Protein AF-A0A3R6Y410-F1 (afdb_monomer_lite)

pLDDT: mean 79.28, std 17.78, range [33.53, 97.88]

Foldseek 3Di:
DDDDPPPADFPPDDQQAPPDVVSLVCLLPPPLVPDDLVRLLVQLVDRGRDRPVLSVVLQVVLVVVLVVCCVVPVVLVDQPPPDDPVVSVVSVVSSVVVSSVSSSVSSSVSSVVSNVDDPPVVVPD

Organism: Aphanomyces astaci (NCBI:txid112090)

Structure (mmCIF, N/CA/C/O backbone):
data_AF-A0A3R6Y410-F1
#
_entry.id   AF-A0A3R6Y410-F1
#
loop_
_atom_site.group_PDB
_atom_site.id
_atom_site.type_symbol
_atom_site.label_atom_id
_atom_site.label_alt_id
_atom_site.label_comp_id
_atom_site.label_asym_id
_atom_site.label_entity_id
_atom_site.label_seq_id
_atom_site.pdbx_PDB_ins_code
_atom_site.Cartn_x
_atom_site.Cartn_y
_atom_site.Cartn_z
_atom_site.occupancy
_atom_site.B_iso_or_equiv
_atom_site.auth_seq_id
_atom_site.auth_comp_id
_atom_site.auth_asym_id
_atom_site.auth_atom_id
_atom_site.pdbx_PDB_model_num
ATOM 1 N N . MET A 1 1 ? 11.106 21.395 8.901 1.00 33.53 1 MET A N 1
ATOM 2 C CA . MET A 1 1 ? 10.979 21.016 7.477 1.00 33.53 1 MET A CA 1
ATOM 3 C C . MET A 1 1 ? 12.019 19.955 7.157 1.00 33.53 1 MET A C 1
ATOM 5 O O . MET A 1 1 ? 13.198 20.280 7.135 1.00 33.53 1 MET A O 1
ATOM 9 N N . SER A 1 2 ? 11.612 18.702 6.961 1.00 36.97 2 SER A N 1
ATOM 10 C CA . SER A 1 2 ? 12.532 17.630 6.561 1.00 36.97 2 SER A CA 1
ATOM 11 C C . SER A 1 2 ? 12.703 17.661 5.045 1.00 36.97 2 SER A C 1
ATOM 13 O O . SER A 1 2 ? 11.745 17.436 4.307 1.00 36.97 2 SER A O 1
ATOM 15 N N . LEU A 1 3 ? 13.910 17.997 4.596 1.00 41.47 3 LEU A N 1
ATOM 16 C CA . LEU A 1 3 ? 14.305 17.954 3.193 1.00 41.47 3 LEU A CA 1
ATOM 17 C C . LEU A 1 3 ? 14.298 16.489 2.733 1.00 41.47 3 LEU A C 1
ATOM 19 O O . LEU A 1 3 ? 14.963 15.642 3.327 1.00 41.47 3 LEU A O 1
ATOM 23 N N . LEU A 1 4 ? 13.510 16.191 1.699 1.00 42.81 4 LEU A N 1
ATOM 24 C CA . LEU A 1 4 ? 13.582 14.926 0.967 1.00 42.81 4 LEU A CA 1
ATOM 25 C C . LEU A 1 4 ? 15.020 14.705 0.467 1.00 42.81 4 LEU A C 1
ATOM 27 O O . LEU A 1 4 ? 15.651 15.684 0.059 1.00 42.81 4 LEU A O 1
ATOM 31 N N . PRO A 1 5 ? 15.539 13.463 0.445 1.00 41.59 5 PRO A N 1
ATOM 32 C CA . PRO A 1 5 ? 16.814 13.189 -0.195 1.00 41.59 5 PRO A CA 1
ATOM 33 C C . PRO A 1 5 ? 16.682 13.488 -1.693 1.00 41.59 5 PRO A C 1
ATOM 35 O O . PRO A 1 5 ? 16.082 12.749 -2.470 1.00 41.59 5 PRO A O 1
ATOM 38 N N . SER A 1 6 ? 17.218 14.645 -2.069 1.00 54.84 6 SER A N 1
ATOM 39 C CA . SER A 1 6 ? 17.347 15.159 -3.426 1.00 54.84 6 SER A CA 1
ATOM 40 C C . SER A 1 6 ? 18.469 14.411 -4.149 1.00 54.84 6 SER A C 1
ATOM 42 O O . SER A 1 6 ? 19.536 14.974 -4.376 1.00 54.84 6 SER A O 1
ATOM 44 N N . SER A 1 7 ? 18.259 13.138 -4.482 1.00 52.53 7 SER A N 1
ATOM 45 C CA . SER A 1 7 ? 19.193 12.404 -5.352 1.00 52.53 7 SER A CA 1
ATOM 46 C C . SER A 1 7 ? 18.538 11.772 -6.576 1.00 52.53 7 SER A C 1
ATOM 48 O O . SER A 1 7 ? 19.251 11.348 -7.479 1.00 52.53 7 SER A O 1
ATOM 50 N N . VAL A 1 8 ? 17.207 11.734 -6.648 1.00 49.19 8 VAL A N 1
ATOM 51 C CA . VAL A 1 8 ? 16.500 11.129 -7.778 1.00 49.19 8 VAL A CA 1
ATOM 52 C C . VAL A 1 8 ? 15.694 12.216 -8.480 1.00 49.19 8 VAL A C 1
ATOM 54 O O . VAL A 1 8 ? 14.696 12.705 -7.949 1.00 49.19 8 VAL A O 1
ATOM 57 N N . GLN A 1 9 ? 16.172 12.659 -9.644 1.00 55.50 9 GLN A N 1
ATOM 58 C CA . GLN A 1 9 ? 15.438 13.620 -10.466 1.00 55.50 9 GLN A CA 1
ATOM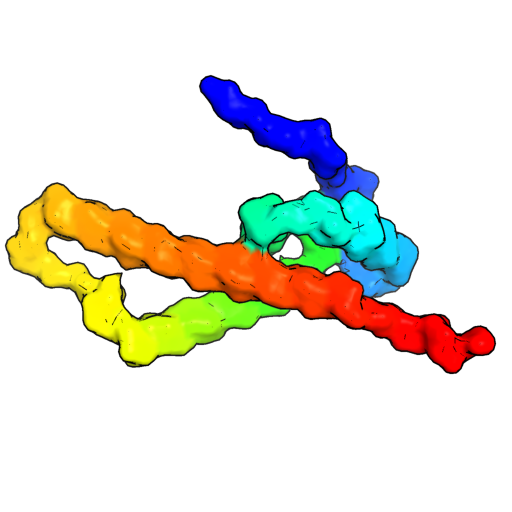 59 C C . GLN A 1 9 ? 14.138 12.969 -10.975 1.00 55.50 9 GLN A C 1
ATOM 61 O O . GLN A 1 9 ? 14.177 11.814 -11.407 1.00 55.50 9 GLN A O 1
ATOM 66 N N . PRO A 1 10 ? 12.992 13.680 -10.948 1.00 53.78 10 PRO A N 1
ATOM 67 C CA . PRO A 1 10 ? 11.803 13.271 -11.688 1.00 53.78 10 PRO A CA 1
ATOM 68 C C . PRO A 1 10 ? 12.173 13.007 -13.145 1.00 53.78 10 PRO A C 1
ATOM 7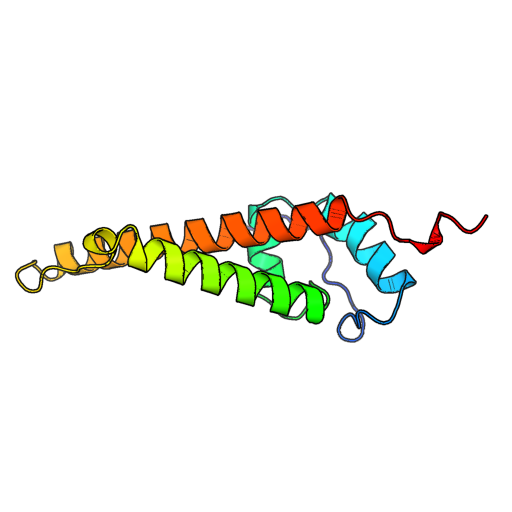0 O O . PRO A 1 10 ? 12.974 13.748 -13.717 1.00 53.78 10 PRO A O 1
ATOM 73 N N . PHE A 1 11 ? 11.590 11.984 -13.762 1.00 51.47 11 PHE A N 1
ATOM 74 C CA . PHE A 1 11 ? 11.782 11.772 -15.189 1.00 51.47 11 PHE A CA 1
ATOM 75 C C . PHE A 1 11 ? 11.149 12.949 -15.952 1.00 51.47 11 PHE A C 1
ATOM 77 O O . PHE A 1 11 ? 9.929 13.066 -16.028 1.00 51.47 11 PHE A O 1
ATOM 84 N N . VAL A 1 12 ? 11.968 13.865 -16.480 1.00 47.47 12 VAL A N 1
ATOM 85 C CA . VAL A 1 12 ? 11.493 14.991 -17.300 1.00 47.47 12 VAL A CA 1
ATOM 86 C C . VAL A 1 12 ? 11.325 14.496 -18.736 1.00 47.47 12 VAL A C 1
ATOM 88 O O . VAL A 1 12 ? 12.229 14.581 -19.562 1.00 47.47 12 VAL A O 1
ATOM 91 N N . GLY A 1 13 ? 10.154 13.934 -19.020 1.00 48.50 13 GLY A N 1
ATOM 92 C CA . GLY A 1 13 ? 9.730 13.487 -20.344 1.00 48.50 13 GLY A CA 1
ATOM 93 C C . GLY A 1 13 ? 8.239 13.151 -20.341 1.00 48.50 13 GLY A C 1
ATOM 94 O O . GLY A 1 13 ? 7.659 12.958 -19.277 1.00 48.50 13 GLY A O 1
ATOM 95 N N . THR A 1 14 ? 7.604 13.103 -21.521 1.00 46.28 14 THR A N 1
ATOM 96 C CA . THR A 1 14 ? 6.215 12.614 -21.695 1.00 46.28 14 THR A CA 1
ATOM 97 C C . THR A 1 14 ? 5.968 11.349 -20.864 1.00 46.28 14 THR A C 1
ATOM 99 O O . THR A 1 14 ? 6.908 10.548 -20.811 1.00 46.28 14 THR A O 1
ATOM 102 N N . PRO A 1 15 ? 4.761 11.145 -20.279 1.00 52.25 15 PRO A N 1
ATOM 103 C CA . PRO A 1 15 ? 4.455 10.003 -19.414 1.00 52.25 15 PRO A CA 1
ATOM 104 C C . PRO A 1 15 ? 5.046 8.733 -20.008 1.00 52.25 15 PRO A C 1
ATOM 106 O O . PRO A 1 15 ? 4.905 8.488 -21.209 1.00 52.25 15 PRO A O 1
ATOM 109 N N . LEU A 1 16 ? 5.820 8.035 -19.177 1.00 57.03 16 LEU A N 1
ATOM 110 C CA . LEU A 1 16 ? 6.716 6.968 -19.586 1.00 57.03 16 LEU A CA 1
ATOM 111 C C . LEU A 1 16 ? 5.882 5.821 -20.168 1.00 57.03 16 LEU A C 1
ATOM 113 O O . LEU A 1 16 ? 5.336 4.995 -19.445 1.00 57.03 16 LEU A O 1
ATOM 117 N N . ASP A 1 17 ? 5.720 5.868 -21.484 1.00 59.78 17 ASP A N 1
ATOM 118 C CA . ASP A 1 17 ? 4.998 4.892 -22.280 1.00 59.78 17 ASP A CA 1
ATOM 119 C C . ASP A 1 17 ? 5.784 3.577 -22.256 1.00 59.78 17 ASP A C 1
ATOM 121 O O . ASP A 1 17 ? 6.951 3.542 -22.665 1.00 59.78 17 ASP A O 1
ATOM 125 N N . ASP A 1 18 ? 5.145 2.512 -21.767 1.00 57.00 18 ASP A N 1
ATOM 126 C CA . ASP A 1 18 ? 5.694 1.152 -21.693 1.00 57.00 18 ASP A CA 1
ATOM 127 C C . ASP A 1 18 ? 6.175 0.644 -23.068 1.00 57.00 18 ASP A C 1
ATOM 129 O O . ASP A 1 18 ? 7.000 -0.265 -23.156 1.00 57.00 18 ASP A O 1
ATOM 133 N N . LEU A 1 19 ? 5.720 1.278 -24.156 1.00 61.16 19 LEU A N 1
ATOM 134 C CA . LEU A 1 19 ? 6.088 0.973 -25.537 1.00 61.16 19 LEU A CA 1
ATOM 135 C C . LEU A 1 19 ? 7.420 1.589 -25.993 1.00 61.16 19 LEU A C 1
ATOM 137 O O . LEU A 1 19 ? 7.789 1.439 -27.159 1.00 61.16 19 LEU A O 1
ATOM 141 N N . ARG A 1 20 ? 8.163 2.285 -25.118 1.00 72.94 20 ARG A N 1
ATOM 142 C CA . ARG A 1 20 ? 9.487 2.854 -25.440 1.00 72.94 20 ARG A CA 1
ATOM 143 C C . ARG A 1 20 ? 10.612 2.111 -24.701 1.00 72.94 20 ARG A C 1
ATOM 145 O O . ARG A 1 20 ? 10.973 2.508 -23.590 1.00 72.94 20 ARG A O 1
ATOM 152 N N . PRO A 1 21 ? 11.262 1.108 -25.329 1.00 73.50 21 PRO A N 1
ATOM 153 C CA . PRO A 1 21 ? 12.257 0.246 -24.677 1.00 73.50 21 PRO A CA 1
ATOM 154 C C . PRO A 1 21 ? 13.433 0.989 -24.026 1.00 73.50 21 PRO A C 1
ATOM 156 O O . PRO A 1 21 ? 13.878 0.625 -22.938 1.00 73.50 21 PRO A O 1
ATOM 159 N N . LEU A 1 22 ? 13.924 2.064 -24.654 1.00 76.94 22 LEU A N 1
ATOM 160 C CA . LEU A 1 22 ? 15.023 2.867 -24.104 1.00 76.94 22 LEU A CA 1
ATOM 161 C C . LEU A 1 22 ? 14.604 3.607 -22.827 1.00 76.94 22 LEU A C 1
ATOM 163 O O . LEU A 1 22 ? 15.366 3.682 -21.867 1.00 76.94 22 LEU A O 1
ATOM 167 N N . ALA A 1 23 ? 13.382 4.132 -22.809 1.00 73.25 23 ALA A N 1
ATOM 168 C CA . ALA A 1 23 ? 12.854 4.889 -21.686 1.00 73.25 23 ALA A CA 1
ATOM 169 C C . ALA A 1 23 ? 12.580 3.957 -20.487 1.00 73.25 23 ALA A C 1
ATOM 171 O O . ALA A 1 23 ? 12.949 4.280 -19.358 1.00 73.25 23 ALA A O 1
ATOM 172 N N . TYR A 1 24 ? 12.054 2.756 -20.755 1.00 76.38 24 TYR A N 1
ATOM 173 C CA . TYR A 1 24 ? 11.908 1.680 -19.770 1.00 76.38 24 TYR A CA 1
ATOM 174 C C . TYR A 1 24 ? 13.255 1.233 -19.181 1.00 76.38 24 TYR A C 1
ATOM 176 O O . TYR A 1 24 ? 13.396 1.114 -17.965 1.00 76.38 24 TYR A O 1
ATOM 184 N N . THR A 1 25 ? 14.269 1.044 -20.034 1.00 78.62 25 THR A N 1
ATOM 185 C CA . THR A 1 25 ? 15.619 0.647 -19.604 1.00 78.62 25 THR A CA 1
ATOM 186 C C . THR A 1 25 ? 16.239 1.700 -18.689 1.00 78.62 25 THR A C 1
ATOM 188 O O . THR A 1 25 ? 16.707 1.362 -17.607 1.00 78.62 25 THR A O 1
ATOM 191 N N . LEU A 1 26 ? 16.179 2.982 -19.072 1.00 77.38 26 LEU A N 1
ATOM 192 C CA . LEU A 1 26 ? 16.702 4.082 -18.256 1.00 77.38 26 LEU A CA 1
ATOM 193 C C . LEU A 1 26 ? 15.974 4.208 -16.914 1.00 77.38 26 LEU A C 1
ATOM 195 O O . LEU A 1 26 ? 16.618 4.440 -15.891 1.00 77.38 26 LEU A O 1
ATOM 199 N N . TRP A 1 27 ? 14.650 4.030 -16.893 1.00 80.44 27 TRP A N 1
ATOM 200 C CA . TRP A 1 27 ? 13.884 3.987 -15.648 1.00 80.44 27 TRP A CA 1
ATOM 201 C C . TRP A 1 27 ? 14.337 2.829 -14.752 1.00 80.44 27 TRP A C 1
ATOM 203 O O . TRP A 1 27 ? 14.656 3.036 -13.582 1.00 80.44 27 TRP A O 1
ATOM 213 N N . LYS A 1 28 ? 14.455 1.619 -15.300 1.00 79.38 28 LYS A N 1
ATOM 214 C CA . LYS A 1 28 ? 14.882 0.445 -14.537 1.00 79.38 28 LYS A CA 1
ATOM 215 C C . LYS A 1 28 ? 16.299 0.610 -13.964 1.00 79.38 28 LYS A C 1
ATOM 217 O O . LYS A 1 28 ? 16.509 0.373 -12.775 1.00 79.38 28 LYS A O 1
ATOM 222 N N . THR A 1 29 ? 17.267 1.048 -14.771 1.00 79.75 29 THR A N 1
ATOM 223 C CA . THR A 1 29 ? 18.678 1.111 -14.350 1.00 79.75 29 THR A CA 1
ATOM 224 C C . THR A 1 29 ? 19.014 2.326 -13.500 1.00 79.75 29 THR A C 1
ATOM 226 O O . THR A 1 29 ? 19.832 2.200 -12.595 1.00 79.75 29 THR A O 1
ATOM 229 N N . ASN A 1 30 ? 18.424 3.493 -13.773 1.00 74.50 30 ASN A N 1
ATOM 230 C CA . ASN A 1 30 ? 18.849 4.748 -13.142 1.00 74.50 30 ASN A CA 1
ATOM 231 C C . ASN A 1 30 ? 17.905 5.206 -12.029 1.00 74.50 30 ASN A C 1
ATOM 233 O O . ASN A 1 30 ? 18.311 6.005 -11.191 1.00 74.50 30 ASN A O 1
ATOM 237 N N . PHE A 1 31 ? 16.660 4.725 -12.024 1.00 75.06 31 PHE A N 1
ATOM 238 C CA . PHE A 1 31 ? 15.636 5.157 -11.076 1.00 75.06 31 PHE A CA 1
ATOM 239 C C . PHE A 1 31 ? 15.226 4.018 -10.138 1.00 75.06 31 PHE A C 1
ATOM 241 O O . PHE A 1 31 ? 15.347 4.146 -8.923 1.00 75.06 31 PHE A O 1
ATOM 248 N N . LEU A 1 32 ? 14.801 2.879 -10.691 1.00 80.56 32 LEU A N 1
ATOM 249 C CA . LEU A 1 32 ? 14.288 1.757 -9.904 1.00 80.56 32 LEU A CA 1
ATOM 250 C C . LEU A 1 32 ? 15.377 1.080 -9.057 1.00 80.56 32 LEU A C 1
ATOM 252 O O . LEU A 1 32 ? 15.140 0.783 -7.891 1.00 80.56 32 LEU A O 1
ATOM 256 N N . SER A 1 33 ? 16.575 0.883 -9.617 1.00 79.94 33 SER A N 1
ATOM 257 C CA . SER A 1 33 ? 17.702 0.216 -8.938 1.00 79.94 33 SER A CA 1
ATOM 258 C C . SER A 1 33 ? 18.242 0.978 -7.717 1.00 79.94 33 SER A C 1
ATOM 260 O O . SER A 1 33 ? 18.863 0.380 -6.842 1.00 79.94 33 SER A O 1
ATOM 262 N N . GLN A 1 34 ? 18.016 2.295 -7.661 1.00 79.88 34 GLN A N 1
ATOM 263 C CA . GLN A 1 34 ? 18.517 3.177 -6.602 1.00 79.88 34 GLN A CA 1
ATOM 264 C C . GLN A 1 34 ? 17.456 3.487 -5.539 1.00 79.88 34 GLN A C 1
ATOM 266 O O . GLN A 1 34 ? 17.768 4.079 -4.506 1.00 79.88 34 GLN A O 1
ATOM 271 N N . ALA A 1 35 ? 16.197 3.124 -5.788 1.00 81.56 35 ALA A N 1
ATOM 272 C CA . ALA A 1 35 ? 15.082 3.450 -4.916 1.00 81.56 35 ALA A CA 1
ATOM 273 C C . ALA A 1 35 ? 15.020 2.500 -3.712 1.00 81.56 35 ALA A C 1
ATOM 275 O O . ALA A 1 35 ? 15.058 1.279 -3.858 1.00 81.56 35 ALA A O 1
ATOM 276 N N . THR A 1 36 ? 14.849 3.046 -2.507 1.00 82.75 36 THR A N 1
ATOM 277 C CA . THR A 1 36 ? 14.497 2.221 -1.342 1.00 82.75 36 THR A CA 1
ATOM 278 C C . THR A 1 36 ? 13.024 1.809 -1.402 1.00 82.75 36 THR A C 1
ATOM 280 O O . THR A 1 36 ? 12.221 2.447 -2.082 1.00 82.75 36 THR A O 1
ATOM 283 N N . SER A 1 37 ? 12.607 0.807 -0.621 1.00 73.38 37 SER A N 1
ATOM 284 C CA . SER A 1 37 ? 11.185 0.421 -0.507 1.00 73.38 37 SER A CA 1
ATOM 285 C C . SER A 1 37 ? 10.266 1.598 -0.148 1.00 73.38 37 SER A C 1
ATOM 287 O O . SER A 1 37 ? 9.139 1.700 -0.637 1.00 73.38 37 SER A O 1
ATOM 289 N N . ARG A 1 38 ? 10.768 2.538 0.662 1.00 77.75 38 ARG A N 1
ATOM 290 C CA . ARG A 1 38 ? 10.067 3.779 1.007 1.00 77.75 38 ARG A CA 1
ATOM 291 C C . ARG A 1 38 ? 9.910 4.704 -0.201 1.00 77.75 38 ARG A C 1
ATOM 293 O O . ARG A 1 38 ? 8.843 5.296 -0.362 1.00 77.75 38 ARG A O 1
ATOM 300 N N . ASP A 1 39 ? 10.951 4.837 -1.017 1.00 81.44 39 ASP A N 1
ATOM 301 C CA . ASP A 1 39 ? 10.928 5.668 -2.222 1.00 81.44 39 ASP A CA 1
ATOM 302 C C . ASP A 1 39 ? 9.991 5.067 -3.274 1.00 81.44 39 ASP A C 1
ATOM 304 O O . ASP A 1 39 ? 9.160 5.778 -3.835 1.00 81.44 39 ASP A O 1
ATOM 308 N N . LEU A 1 40 ? 10.025 3.742 -3.451 1.00 81.31 40 LEU A N 1
ATOM 309 C CA . LEU A 1 40 ? 9.149 3.001 -4.362 1.00 81.31 40 LEU A CA 1
ATOM 310 C C . LEU A 1 40 ? 7.668 3.235 -4.056 1.00 81.31 40 LEU A C 1
ATOM 312 O O . LEU A 1 40 ? 6.910 3.632 -4.938 1.00 81.31 40 LEU A O 1
ATOM 316 N N . ALA A 1 41 ? 7.254 3.092 -2.797 1.00 79.00 41 ALA A N 1
ATOM 317 C CA . ALA A 1 41 ? 5.873 3.373 -2.414 1.00 79.00 41 ALA A CA 1
ATOM 318 C C . ALA A 1 41 ? 5.434 4.804 -2.765 1.00 79.00 41 ALA A C 1
ATOM 320 O O . ALA A 1 41 ? 4.299 5.035 -3.191 1.00 79.00 41 ALA A O 1
ATOM 321 N N . LYS A 1 42 ? 6.342 5.774 -2.616 1.00 81.12 42 LYS A N 1
ATOM 322 C CA . LYS A 1 42 ? 6.083 7.168 -2.975 1.00 81.12 42 LYS A CA 1
ATOM 323 C C . LYS A 1 42 ? 5.964 7.346 -4.491 1.00 81.12 42 LYS A C 1
ATOM 325 O O . LYS A 1 42 ? 5.066 8.052 -4.939 1.00 81.12 42 LYS A O 1
ATOM 330 N N . PHE A 1 43 ? 6.829 6.698 -5.266 1.00 79.94 43 PHE A N 1
ATOM 331 C CA . PHE A 1 43 ? 6.866 6.806 -6.724 1.00 79.94 43 PHE A CA 1
ATOM 332 C C . PHE A 1 43 ? 5.646 6.190 -7.402 1.00 79.94 43 PHE A C 1
ATOM 334 O O . PHE A 1 43 ? 5.077 6.805 -8.292 1.00 79.94 43 PHE A O 1
ATOM 341 N N . TYR A 1 44 ? 5.197 5.021 -6.949 1.00 79.25 44 TYR A N 1
ATOM 342 C CA . TYR A 1 44 ? 4.006 4.364 -7.499 1.00 79.25 44 TYR A CA 1
ATOM 343 C C . TYR A 1 44 ? 2.699 5.071 -7.097 1.00 79.25 44 TYR A C 1
ATOM 345 O O . TYR A 1 44 ? 1.679 4.947 -7.777 1.00 79.25 44 TYR A O 1
ATOM 353 N N . SER A 1 45 ? 2.724 5.875 -6.030 1.00 75.38 45 SER A N 1
ATOM 354 C CA . SER A 1 45 ? 1.576 6.697 -5.629 1.00 75.38 45 SER A CA 1
ATOM 355 C C . SER A 1 45 ? 1.366 7.915 -6.544 1.00 75.38 45 SER A C 1
ATOM 357 O O . SER A 1 45 ? 0.235 8.386 -6.672 1.00 75.38 45 SER A O 1
ATOM 359 N N . THR A 1 46 ? 2.409 8.405 -7.226 1.00 72.69 46 THR A N 1
ATOM 360 C CA . THR A 1 46 ? 2.348 9.563 -8.138 1.00 72.69 46 THR A CA 1
ATOM 361 C C . THR A 1 46 ? 2.452 9.141 -9.609 1.00 72.69 46 THR A C 1
ATOM 363 O O . THR A 1 46 ? 2.847 8.025 -9.928 1.00 72.69 46 THR A O 1
ATOM 366 N N . THR A 1 47 ? 2.030 10.004 -10.536 1.00 66.31 47 THR A N 1
ATOM 367 C CA . THR A 1 47 ? 1.960 9.687 -11.977 1.00 66.31 47 THR A CA 1
ATOM 368 C C . THR A 1 47 ? 3.280 9.863 -12.726 1.00 66.31 47 THR A C 1
ATOM 370 O O . THR A 1 47 ? 3.412 9.368 -13.839 1.00 66.31 47 THR A O 1
ATOM 373 N N . ASP A 1 48 ? 4.262 10.540 -12.129 1.00 69.94 48 ASP A N 1
ATOM 374 C CA . ASP A 1 48 ? 5.371 11.147 -12.884 1.00 69.94 48 ASP A CA 1
ATOM 375 C C . ASP A 1 48 ? 6.673 10.329 -12.827 1.00 69.94 48 ASP A C 1
ATOM 377 O O . ASP A 1 48 ? 7.734 10.782 -13.259 1.00 69.94 48 ASP A O 1
ATOM 381 N N . HIS A 1 49 ? 6.637 9.152 -12.200 1.00 69.38 49 HIS A N 1
ATOM 382 C CA . HIS A 1 49 ? 7.846 8.434 -11.775 1.00 69.38 49 HIS A CA 1
ATOM 383 C C . HIS A 1 49 ? 7.892 6.969 -12.203 1.00 69.38 49 HIS A C 1
ATOM 385 O O . HIS A 1 49 ? 8.941 6.333 -12.114 1.00 69.38 49 HIS A O 1
ATOM 391 N N . VAL A 1 50 ? 6.764 6.416 -12.639 1.00 76.75 50 VAL A N 1
ATOM 392 C CA . VAL A 1 50 ? 6.617 4.992 -12.935 1.00 76.75 50 VAL A CA 1
ATOM 393 C C . VAL A 1 50 ? 5.875 4.856 -14.261 1.00 76.75 50 VAL A C 1
ATOM 395 O O . VAL A 1 50 ? 4.887 5.572 -14.451 1.00 76.75 50 VAL A O 1
ATOM 398 N N . PRO A 1 51 ? 6.316 3.960 -15.164 1.00 82.50 51 PRO A N 1
ATOM 399 C CA . PRO A 1 51 ? 5.545 3.622 -16.349 1.00 82.50 51 PRO A CA 1
ATOM 400 C C . PRO A 1 51 ? 4.095 3.289 -15.998 1.00 82.50 51 PRO A C 1
ATOM 402 O O . PRO A 1 51 ? 3.819 2.648 -14.978 1.00 82.50 51 PRO A O 1
ATOM 405 N N . GLN A 1 52 ? 3.156 3.762 -16.813 1.00 79.69 52 GLN A N 1
ATOM 406 C CA . GLN A 1 52 ? 1.744 3.750 -16.437 1.00 79.69 52 GLN A CA 1
ATOM 407 C C . GLN A 1 52 ? 1.206 2.329 -16.218 1.00 79.69 52 GLN A C 1
ATOM 409 O O . GLN A 1 52 ? 0.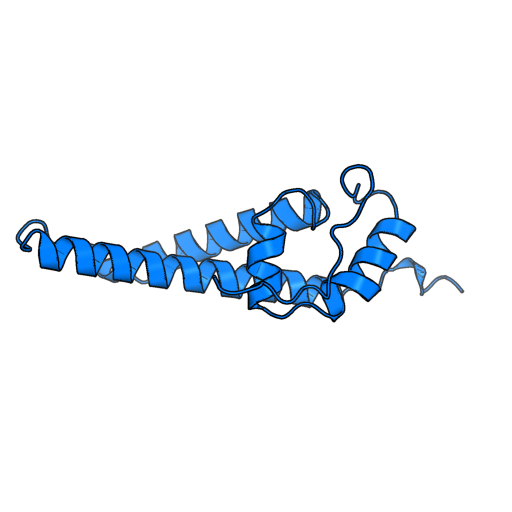490 2.119 -15.237 1.00 79.69 52 GLN A O 1
ATOM 414 N N . GLY A 1 53 ? 1.562 1.364 -17.072 1.00 82.75 53 GLY A N 1
ATOM 415 C CA . GLY A 1 53 ? 1.169 -0.036 -16.923 1.00 82.75 53 GLY A CA 1
ATOM 416 C C . GLY A 1 53 ? 1.701 -0.630 -15.625 1.00 82.75 53 GLY A C 1
ATOM 417 O O . GLY A 1 53 ? 0.919 -1.073 -14.788 1.00 82.75 53 GLY A O 1
ATOM 418 N N . ASN A 1 54 ? 3.008 -0.499 -15.375 1.00 83.50 54 ASN A N 1
ATOM 419 C CA . ASN A 1 54 ? 3.629 -0.960 -14.128 1.00 83.50 54 ASN A CA 1
ATOM 420 C C . ASN A 1 54 ? 2.984 -0.345 -12.877 1.00 83.50 54 ASN A C 1
ATOM 422 O O . ASN A 1 54 ? 2.802 -1.026 -11.866 1.00 83.50 54 ASN A O 1
ATOM 426 N N . ARG A 1 55 ? 2.630 0.944 -12.935 1.00 86.44 55 ARG A N 1
ATOM 427 C CA . ARG A 1 55 ? 1.939 1.624 -11.838 1.00 86.44 55 ARG A CA 1
ATOM 428 C C . ARG A 1 55 ? 0.555 1.028 -11.594 1.00 86.44 55 ARG A C 1
ATOM 430 O O . ARG A 1 55 ? 0.215 0.751 -10.447 1.00 86.44 55 ARG A O 1
ATOM 437 N N . ILE A 1 56 ? -0.241 0.862 -12.650 1.00 87.94 56 ILE A N 1
ATOM 438 C CA . ILE A 1 56 ? -1.597 0.305 -12.562 1.00 87.94 56 ILE A CA 1
ATOM 439 C C . ILE A 1 56 ? -1.549 -1.127 -12.025 1.00 87.94 56 ILE A C 1
ATOM 441 O O . ILE A 1 56 ? -2.302 -1.445 -11.106 1.00 87.94 56 ILE A O 1
ATOM 445 N N . ASP A 1 57 ? -0.634 -1.954 -12.527 1.00 89.25 57 ASP A N 1
ATOM 446 C CA . ASP A 1 57 ? -0.471 -3.341 -12.091 1.00 89.25 57 ASP A CA 1
ATOM 447 C C . ASP A 1 57 ? -0.148 -3.423 -10.599 1.00 89.25 57 ASP A C 1
ATOM 449 O O . ASP A 1 57 ? -0.847 -4.102 -9.847 1.00 89.25 57 ASP A O 1
ATOM 453 N N . ALA A 1 58 ? 0.855 -2.671 -10.137 1.00 89.50 58 ALA A N 1
ATOM 454 C CA . ALA A 1 58 ? 1.238 -2.669 -8.729 1.00 89.50 58 ALA A CA 1
ATOM 455 C C . ALA A 1 58 ? 0.104 -2.170 -7.817 1.00 89.50 58 ALA A C 1
ATOM 457 O O . ALA A 1 58 ? -0.108 -2.734 -6.744 1.00 89.50 58 ALA A O 1
ATOM 458 N N . LEU A 1 59 ? -0.657 -1.151 -8.238 1.00 90.31 59 LEU A N 1
ATOM 459 C CA . LEU A 1 59 ? -1.809 -0.653 -7.478 1.00 90.31 59 LEU A CA 1
ATOM 460 C C . LEU A 1 59 ? -2.962 -1.667 -7.438 1.00 90.31 59 LEU A C 1
ATOM 462 O O . LEU A 1 59 ? -3.576 -1.846 -6.387 1.00 90.31 59 LEU A O 1
ATOM 466 N N . ASN A 1 60 ? -3.237 -2.359 -8.545 1.00 93.44 60 ASN A N 1
ATOM 467 C CA . ASN A 1 60 ? -4.265 -3.397 -8.602 1.00 93.44 60 ASN A CA 1
ATOM 468 C C . ASN A 1 60 ? -3.896 -4.609 -7.736 1.00 93.44 60 ASN A C 1
ATOM 470 O O . ASN A 1 60 ? -4.731 -5.094 -6.976 1.00 93.44 60 ASN A O 1
ATOM 474 N N . ILE A 1 61 ? -2.640 -5.061 -7.793 1.00 93.62 61 ILE A N 1
ATOM 475 C CA . ILE A 1 61 ? -2.141 -6.158 -6.951 1.00 93.62 61 ILE A CA 1
ATOM 476 C C . ILE A 1 61 ? -2.175 -5.739 -5.476 1.00 93.62 61 ILE A C 1
ATOM 478 O O . ILE A 1 61 ? -2.670 -6.484 -4.637 1.00 93.62 61 ILE A O 1
ATOM 482 N N . SER A 1 62 ? -1.725 -4.523 -5.156 1.00 93.44 62 SER A N 1
ATOM 483 C CA . SER A 1 62 ? -1.787 -3.960 -3.802 1.00 93.44 62 SER A CA 1
ATOM 484 C C . SER A 1 62 ? -3.210 -3.945 -3.241 1.00 93.44 62 SER A C 1
ATOM 486 O O . SER A 1 62 ? -3.433 -4.346 -2.099 1.00 93.44 62 SER A O 1
ATOM 488 N N . LYS A 1 63 ? -4.184 -3.553 -4.067 1.00 94.38 63 LYS A N 1
ATOM 489 C CA . LYS A 1 63 ? -5.602 -3.593 -3.711 1.00 94.38 63 LYS A CA 1
ATOM 490 C C . LYS A 1 63 ? -6.086 -5.022 -3.444 1.00 94.38 63 LYS A C 1
ATOM 492 O O . LYS A 1 63 ? -6.732 -5.242 -2.429 1.00 94.38 63 LYS A O 1
ATOM 497 N N . MET A 1 64 ? -5.745 -5.981 -4.304 1.00 96.75 64 MET A N 1
ATOM 498 C CA . MET A 1 64 ? -6.123 -7.388 -4.124 1.00 96.75 64 MET A CA 1
ATOM 499 C C . MET A 1 64 ? -5.578 -7.965 -2.808 1.00 96.75 64 MET A C 1
ATOM 501 O O . MET A 1 64 ? -6.309 -8.621 -2.075 1.00 96.75 64 MET A O 1
ATOM 505 N N . TYR A 1 65 ? -4.313 -7.696 -2.476 1.00 96.00 65 TYR A N 1
ATOM 506 C CA . TYR A 1 65 ? -3.717 -8.142 -1.210 1.00 96.00 65 TYR A CA 1
ATOM 507 C C . TYR A 1 65 ? -4.384 -7.504 0.011 1.00 96.00 65 TYR A C 1
ATOM 509 O O . TYR A 1 65 ? -4.580 -8.177 1.016 1.00 96.00 65 TYR A O 1
ATOM 517 N N . LEU A 1 66 ? -4.759 -6.227 -0.082 1.00 95.62 66 LEU A N 1
ATOM 518 C CA . LEU A 1 66 ? -5.510 -5.558 0.974 1.00 95.62 66 LEU A CA 1
ATOM 519 C C . LEU A 1 66 ? -6.903 -6.179 1.168 1.00 95.62 66 LEU A C 1
ATOM 521 O O . LEU A 1 66 ? -7.332 -6.364 2.301 1.00 95.62 66 LEU A O 1
ATOM 525 N N . GLU A 1 67 ? -7.603 -6.511 0.083 1.00 96.50 67 GLU A N 1
ATOM 526 C CA . GLU A 1 67 ? -8.902 -7.194 0.152 1.00 96.50 67 GLU A CA 1
ATOM 527 C C . GLU A 1 67 ? -8.775 -8.594 0.775 1.00 96.50 67 GLU A C 1
ATOM 529 O O . GLU A 1 67 ? -9.620 -8.978 1.579 1.00 96.50 67 GLU A O 1
ATOM 534 N N . LEU A 1 68 ? -7.705 -9.336 0.464 1.00 96.94 68 LEU A N 1
ATOM 535 C CA . LEU A 1 68 ? -7.420 -10.631 1.093 1.00 96.94 68 LEU A CA 1
ATOM 536 C C . LEU A 1 68 ? -7.135 -10.489 2.592 1.00 96.94 68 LEU A C 1
ATOM 538 O O . LEU A 1 68 ? -7.751 -11.190 3.389 1.00 96.94 68 LEU A O 1
ATOM 542 N N . ASP A 1 69 ? -6.275 -9.547 2.981 1.00 97.00 69 ASP A N 1
ATOM 543 C CA . ASP A 1 69 ? -5.964 -9.272 4.390 1.00 97.00 69 ASP A CA 1
ATOM 544 C C . ASP A 1 69 ? -7.220 -8.868 5.181 1.00 97.00 69 ASP A C 1
ATOM 546 O O . ASP A 1 69 ? -7.415 -9.310 6.308 1.00 97.00 69 ASP A O 1
ATOM 550 N N . GLN A 1 70 ? -8.135 -8.109 4.571 1.00 95.88 70 GLN A N 1
ATOM 551 C CA . GLN A 1 70 ? -9.428 -7.770 5.178 1.00 95.88 70 GLN A CA 1
ATOM 552 C C . GLN A 1 70 ? -10.345 -8.975 5.395 1.00 95.88 70 GLN A C 1
ATOM 554 O O . GLN A 1 70 ? -11.134 -8.976 6.341 1.00 95.88 70 GLN A O 1
ATOM 559 N N . VAL A 1 71 ? -10.280 -9.979 4.522 1.00 96.56 71 VAL A N 1
ATOM 560 C CA . VAL A 1 71 ? -11.065 -11.211 4.663 1.00 96.56 71 VAL A CA 1
ATOM 561 C C . VAL A 1 71 ? -10.437 -12.130 5.711 1.00 96.56 71 VAL A C 1
ATOM 563 O O . VAL A 1 71 ? -11.157 -12.672 6.547 1.00 96.56 71 VAL A O 1
ATOM 566 N N . GLU A 1 72 ? -9.114 -12.292 5.689 1.00 96.88 72 GLU A N 1
ATOM 567 C CA . GLU A 1 72 ? -8.381 -13.186 6.594 1.00 96.88 72 GLU A CA 1
ATOM 568 C C . GLU A 1 72 ? -8.270 -12.632 8.021 1.00 96.88 72 GLU A C 1
ATOM 570 O O . GLU A 1 72 ? -8.338 -13.399 8.980 1.00 96.88 72 GLU A O 1
ATOM 575 N N . HIS A 1 73 ? -8.158 -11.309 8.164 1.00 96.19 73 HIS A N 1
ATOM 576 C CA . HIS A 1 73 ? -7.984 -10.602 9.435 1.00 96.19 73 HIS A CA 1
ATOM 577 C C . HIS A 1 73 ? -9.120 -9.612 9.695 1.00 96.19 73 HIS A C 1
ATOM 579 O O . HIS A 1 73 ? -8.905 -8.479 10.129 1.00 96.19 73 HIS A O 1
ATOM 585 N N . SER A 1 74 ? -10.355 -10.021 9.401 1.00 95.00 74 SER A N 1
ATOM 586 C CA . SER A 1 74 ? -11.543 -9.161 9.495 1.00 95.00 74 SER A CA 1
ATOM 587 C C . SER A 1 74 ? -11.687 -8.440 10.844 1.00 95.00 74 SER A C 1
ATOM 589 O O . SER A 1 74 ? -12.099 -7.280 10.889 1.00 95.00 74 SER A O 1
ATOM 591 N N . GLU A 1 75 ? -11.268 -9.069 11.943 1.00 94.06 75 GLU A N 1
ATOM 592 C CA . GLU A 1 75 ? -11.261 -8.513 13.295 1.00 94.06 75 GLU A CA 1
ATOM 593 C C . GLU A 1 75 ? -10.340 -7.292 13.454 1.00 94.06 75 GLU A C 1
ATOM 595 O O . GLU A 1 75 ? -10.636 -6.402 14.258 1.00 94.06 75 GLU A O 1
ATOM 600 N N . LEU A 1 76 ? -9.262 -7.190 12.662 1.00 93.81 76 LEU A N 1
ATOM 601 C CA . LEU A 1 76 ? -8.390 -6.011 12.643 1.00 93.81 76 LEU A CA 1
ATOM 602 C C . LEU A 1 76 ? -9.102 -4.775 12.086 1.00 93.81 76 LEU A C 1
ATOM 604 O O . LEU A 1 76 ? -8.780 -3.658 12.481 1.00 93.81 76 LEU A O 1
ATOM 608 N N . TYR A 1 77 ? -10.093 -4.960 11.217 1.00 94.94 77 TYR A N 1
ATOM 609 C CA . TYR A 1 77 ? -10.796 -3.870 10.540 1.00 94.94 77 TYR A CA 1
ATOM 610 C C . TYR A 1 77 ? -12.072 -3.421 11.253 1.00 94.94 77 TYR A C 1
ATOM 612 O O . TYR A 1 77 ? -12.661 -2.401 10.890 1.00 94.94 77 TYR A O 1
ATOM 620 N N . VAL A 1 78 ? -12.493 -4.147 12.290 1.00 94.19 78 VAL A N 1
ATOM 621 C CA . VAL A 1 78 ? -13.648 -3.768 13.101 1.00 94.19 78 VAL A CA 1
ATOM 622 C C . VAL A 1 78 ? -13.277 -2.622 14.045 1.00 94.19 78 VAL A C 1
ATOM 624 O O . VAL A 1 78 ? -12.273 -2.658 14.764 1.00 94.19 78 VAL A O 1
ATOM 627 N N . VAL A 1 79 ? -14.136 -1.603 14.052 1.00 96.19 79 VAL A N 1
ATOM 628 C CA . VAL A 1 79 ? -14.114 -0.504 15.017 1.00 96.19 79 VAL A CA 1
ATOM 629 C C . VAL A 1 79 ? -15.328 -0.665 15.920 1.00 96.19 79 VAL A C 1
ATOM 631 O O . VAL A 1 79 ? -16.462 -0.556 15.454 1.00 96.19 79 VAL A O 1
ATOM 634 N N . ASP A 1 80 ? -15.091 -0.943 17.199 1.00 95.56 80 ASP A N 1
ATOM 635 C CA . ASP A 1 80 ? -16.168 -1.112 18.171 1.00 95.56 80 ASP A CA 1
ATOM 636 C C . ASP A 1 80 ? -16.923 0.226 18.351 1.00 95.56 80 ASP A C 1
ATOM 638 O O . ASP A 1 80 ? -16.311 1.245 18.692 1.00 95.56 80 ASP A O 1
ATOM 642 N N . PRO A 1 81 ? -18.246 0.259 18.101 1.00 93.88 81 PRO A N 1
ATOM 643 C CA . PRO A 1 81 ? -19.043 1.480 18.190 1.00 93.88 81 PRO A CA 1
ATOM 644 C C . PRO A 1 81 ? -19.188 2.022 19.619 1.00 93.88 81 PRO A C 1
ATOM 646 O O . PRO A 1 81 ? -19.633 3.156 19.786 1.00 93.88 81 PRO A O 1
ATOM 649 N N . THR A 1 82 ? -18.845 1.234 20.639 1.00 97.06 82 THR A N 1
ATOM 650 C CA . THR A 1 82 ? -18.889 1.632 22.053 1.00 97.06 82 THR A CA 1
ATOM 651 C C . THR A 1 82 ? -17.625 2.358 22.515 1.00 97.06 82 THR A C 1
ATOM 653 O O . THR A 1 82 ? -17.620 2.931 23.606 1.00 97.06 82 THR A O 1
ATOM 656 N N . LEU A 1 83 ? -16.569 2.377 21.688 1.00 96.50 83 LEU A N 1
ATOM 657 C CA . LEU A 1 83 ? -15.325 3.079 21.993 1.00 96.50 83 LEU A CA 1
ATOM 658 C C . LEU A 1 83 ? -15.551 4.579 22.182 1.00 96.50 83 LEU A C 1
ATOM 660 O O . LEU A 1 83 ? -16.366 5.212 21.502 1.00 96.50 83 LEU A O 1
ATOM 664 N N . SER A 1 84 ? -14.751 5.170 23.070 1.00 97.88 84 SER A N 1
ATOM 665 C CA . SER A 1 84 ? -14.661 6.624 23.165 1.00 97.88 84 SER A CA 1
ATOM 666 C C . SER A 1 84 ? -14.165 7.211 21.838 1.00 97.88 84 SER A C 1
ATOM 668 O O . SER A 1 84 ? -13.507 6.531 21.049 1.00 97.88 84 SER A O 1
ATOM 670 N N . ALA A 1 85 ? -14.440 8.493 21.584 1.00 97.06 85 ALA A N 1
ATOM 671 C CA . ALA A 1 85 ? -13.968 9.148 20.363 1.00 97.06 85 ALA A CA 1
ATOM 672 C C . ALA A 1 85 ? -12.439 9.033 20.197 1.00 97.06 85 ALA A C 1
ATOM 674 O O . ALA A 1 85 ? -11.968 8.725 19.107 1.00 97.06 85 ALA A O 1
ATOM 675 N N . THR A 1 86 ? -11.684 9.197 21.288 1.00 97.88 86 THR A N 1
ATOM 676 C CA . THR A 1 86 ? -10.220 9.073 21.297 1.00 97.88 86 THR A CA 1
ATOM 677 C C . THR A 1 86 ? -9.762 7.660 20.942 1.00 97.88 86 THR A C 1
ATOM 679 O O . THR A 1 86 ? -8.884 7.498 20.095 1.00 97.88 86 THR A O 1
ATOM 682 N N . ASP A 1 87 ? -10.365 6.636 21.548 1.00 97.44 87 ASP A N 1
ATOM 683 C CA . ASP A 1 87 ? -9.976 5.239 21.307 1.00 97.44 87 ASP A CA 1
ATOM 684 C C . ASP A 1 87 ? -10.369 4.786 19.899 1.00 97.44 87 ASP A C 1
ATOM 686 O O . ASP A 1 87 ? -9.620 4.083 19.221 1.00 97.44 87 ASP A O 1
ATOM 690 N N . ARG A 1 88 ? -11.523 5.252 19.414 1.00 97.25 88 ARG A N 1
ATOM 691 C CA . ARG A 1 88 ? -11.973 5.039 18.039 1.00 97.25 88 ARG A CA 1
ATOM 692 C C . ARG A 1 88 ? -11.003 5.662 17.035 1.00 97.25 88 ARG A C 1
ATOM 694 O O . ARG A 1 88 ? -10.658 5.024 16.044 1.00 97.25 88 ARG A O 1
ATOM 701 N N . ASP A 1 89 ? -10.549 6.887 17.282 1.00 97.69 89 ASP A N 1
ATOM 702 C CA . ASP A 1 89 ? -9.593 7.567 16.406 1.00 97.69 89 ASP A CA 1
ATOM 703 C C . ASP A 1 89 ? -8.219 6.869 16.433 1.00 97.69 89 ASP A C 1
ATOM 705 O O . ASP A 1 89 ? -7.591 6.709 15.383 1.00 97.69 89 ASP A O 1
ATOM 709 N N . ALA A 1 90 ? -7.784 6.368 17.596 1.00 97.25 90 ALA A N 1
ATOM 710 C CA . ALA A 1 90 ? -6.587 5.535 17.713 1.00 97.25 90 ALA A CA 1
ATOM 711 C C . ALA A 1 90 ? -6.719 4.227 16.911 1.00 97.25 90 ALA A C 1
ATOM 713 O O . ALA A 1 90 ? -5.808 3.873 16.160 1.00 97.25 90 ALA A O 1
ATOM 714 N N . ARG A 1 91 ? -7.878 3.558 16.983 1.00 97.50 91 ARG A N 1
ATOM 715 C CA . ARG A 1 91 ? -8.165 2.343 16.207 1.00 97.50 91 ARG A CA 1
ATOM 716 C C . ARG A 1 91 ? -8.164 2.601 14.701 1.00 97.50 91 ARG A C 1
ATOM 718 O O . ARG A 1 91 ? -7.587 1.835 13.936 1.00 97.50 91 ARG A O 1
ATOM 725 N N . LEU A 1 92 ? -8.760 3.707 14.258 1.00 97.31 92 LEU A N 1
ATOM 726 C CA . LEU A 1 92 ? -8.723 4.112 12.851 1.00 97.31 92 LEU A CA 1
ATOM 727 C C . LEU A 1 92 ? -7.293 4.414 12.380 1.00 97.31 92 LEU A C 1
ATOM 729 O O . LEU A 1 92 ? -6.937 4.085 11.246 1.00 97.31 92 LEU A O 1
ATOM 733 N N . ALA A 1 93 ? -6.461 5.018 13.233 1.00 97.25 93 ALA A N 1
ATOM 734 C CA . ALA A 1 93 ? -5.054 5.260 12.928 1.00 97.25 93 ALA A CA 1
ATOM 735 C C . ALA A 1 93 ? -4.252 3.954 12.810 1.00 97.25 93 ALA A C 1
ATOM 737 O O . ALA A 1 93 ? -3.419 3.842 11.911 1.00 97.25 93 ALA A O 1
ATOM 738 N N . GLU A 1 94 ? -4.530 2.965 13.660 1.00 97.50 94 GLU A N 1
ATOM 739 C CA . GLU A 1 94 ? -3.934 1.626 13.600 1.00 97.50 94 GLU A CA 1
ATOM 740 C C . GLU A 1 94 ? -4.304 0.900 12.298 1.00 97.50 94 GLU A C 1
ATOM 742 O O . GLU A 1 94 ? -3.415 0.488 11.553 1.00 97.50 94 GLU A O 1
ATOM 747 N N . ILE A 1 95 ? -5.598 0.846 11.954 1.00 97.25 95 ILE A N 1
ATOM 748 C CA . ILE A 1 95 ? -6.082 0.263 10.690 1.00 97.25 95 ILE A CA 1
ATOM 749 C C . ILE A 1 95 ? -5.419 0.960 9.497 1.00 97.25 95 ILE A C 1
ATOM 751 O O . ILE A 1 95 ? -4.921 0.324 8.565 1.00 97.25 95 ILE A O 1
ATOM 755 N N . LYS A 1 96 ? -5.351 2.294 9.522 1.00 96.56 96 LYS A N 1
ATOM 756 C CA . LYS A 1 96 ? -4.687 3.068 8.469 1.00 96.56 96 LYS A CA 1
ATOM 757 C C . LYS A 1 96 ? -3.193 2.747 8.371 1.00 96.56 96 LYS A C 1
ATOM 759 O O . LYS A 1 96 ? -2.658 2.687 7.264 1.00 96.56 96 LYS A O 1
ATOM 764 N N . ALA A 1 97 ? -2.509 2.564 9.497 1.00 96.69 97 ALA A N 1
ATOM 765 C CA . ALA A 1 97 ? -1.096 2.205 9.512 1.00 96.69 97 ALA A CA 1
ATOM 766 C C . ALA A 1 97 ? -0.870 0.808 8.917 1.00 96.69 97 ALA A C 1
ATOM 768 O O . ALA A 1 97 ? 0.011 0.660 8.069 1.00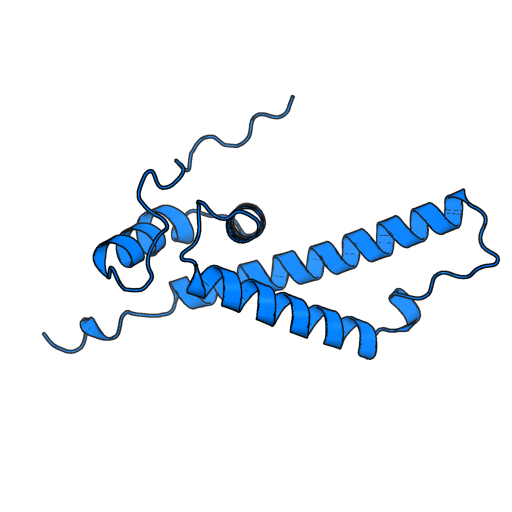 96.69 97 ALA A O 1
ATOM 769 N N . HIS A 1 98 ? -1.702 -0.167 9.292 1.00 96.50 98 HIS A N 1
ATOM 770 C CA . HIS A 1 98 ? -1.659 -1.542 8.783 1.00 96.50 98 HIS A CA 1
ATOM 771 C C . HIS A 1 98 ? -1.888 -1.603 7.269 1.00 96.50 98 HIS A C 1
ATOM 773 O O . HIS A 1 98 ? -1.030 -2.064 6.519 1.00 96.50 98 HIS A O 1
ATOM 779 N N . THR A 1 99 ? -2.979 -1.001 6.790 1.00 95.62 99 THR A N 1
ATOM 780 C CA . THR A 1 99 ? -3.277 -0.929 5.348 1.00 95.62 99 THR A CA 1
ATOM 781 C C . THR A 1 99 ? -2.175 -0.232 4.551 1.00 95.62 99 THR A C 1
ATOM 783 O O . THR A 1 99 ? -1.786 -0.693 3.479 1.00 95.62 99 THR A O 1
ATOM 786 N N . THR A 1 100 ? -1.606 0.851 5.090 1.00 93.38 100 THR A N 1
ATOM 787 C CA . THR A 1 100 ? -0.473 1.545 4.463 1.00 93.38 100 THR A CA 1
ATOM 788 C C . THR A 1 100 ? 0.775 0.657 4.415 1.00 93.38 100 THR A C 1
ATOM 790 O O . THR A 1 100 ? 1.536 0.735 3.450 1.00 93.38 100 THR A O 1
ATOM 793 N N . ALA A 1 101 ? 1.018 -0.167 5.437 1.00 93.44 101 ALA A N 1
ATOM 794 C CA . ALA A 1 101 ? 2.152 -1.087 5.468 1.00 93.44 101 ALA A CA 1
ATOM 795 C C . ALA A 1 101 ? 2.027 -2.163 4.380 1.00 93.44 101 ALA A C 1
ATOM 797 O O . ALA A 1 101 ? 2.958 -2.309 3.589 1.00 93.44 101 ALA A O 1
ATOM 798 N N . ILE A 1 102 ? 0.856 -2.799 4.256 1.00 93.56 102 ILE A N 1
ATOM 799 C CA . ILE A 1 102 ? 0.564 -3.780 3.195 1.00 93.56 102 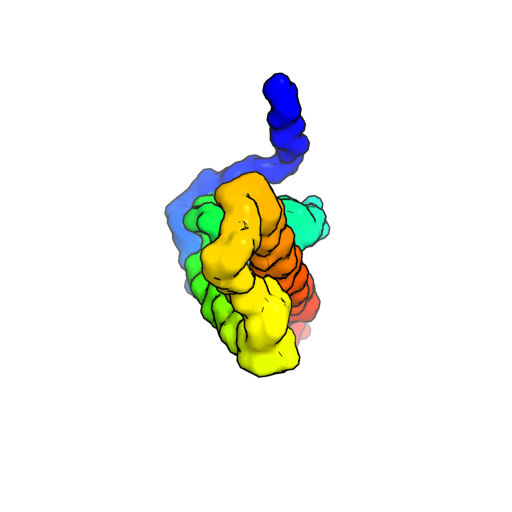ILE A CA 1
ATOM 800 C C . ILE A 1 102 ? 0.776 -3.160 1.819 1.00 93.56 102 ILE A C 1
ATOM 802 O O . ILE A 1 102 ? 1.479 -3.714 0.974 1.00 93.56 102 ILE A O 1
ATOM 806 N N . GLN A 1 103 ? 0.208 -1.973 1.592 1.00 92.56 103 GLN A N 1
ATOM 807 C CA . GLN A 1 103 ? 0.337 -1.310 0.300 1.00 92.56 103 GLN A CA 1
ATOM 808 C C . GLN A 1 103 ? 1.801 -1.066 -0.074 1.00 92.56 103 GLN A C 1
ATOM 810 O O . GLN A 1 103 ? 2.214 -1.348 -1.199 1.00 92.56 103 GLN A O 1
ATOM 815 N N . ARG A 1 104 ? 2.599 -0.578 0.882 1.00 91.12 104 ARG A N 1
ATOM 816 C CA . ARG A 1 104 ? 4.032 -0.327 0.691 1.00 91.12 104 ARG A CA 1
ATOM 817 C C . ARG A 1 104 ? 4.811 -1.600 0.405 1.00 91.12 104 ARG A C 1
ATOM 819 O O . ARG A 1 104 ? 5.658 -1.587 -0.483 1.00 91.12 104 ARG A O 1
ATOM 826 N N . GLU A 1 105 ? 4.544 -2.663 1.154 1.00 92.50 105 GLU A N 1
ATOM 827 C CA . GLU A 1 105 ? 5.225 -3.944 0.992 1.00 92.50 105 GLU A CA 1
ATOM 828 C C . GLU A 1 105 ? 4.949 -4.549 -0.384 1.00 92.50 105 GLU A C 1
ATOM 830 O O . GLU A 1 105 ? 5.884 -4.902 -1.103 1.00 92.50 105 GLU A O 1
ATOM 835 N N . VAL A 1 106 ? 3.679 -4.589 -0.794 1.00 92.75 106 VAL A N 1
ATOM 836 C CA . VAL A 1 106 ? 3.286 -5.140 -2.094 1.00 92.75 106 VAL A CA 1
ATOM 837 C C . VAL A 1 106 ? 3.877 -4.318 -3.236 1.00 92.75 106 VAL A C 1
ATOM 839 O O . VAL A 1 106 ? 4.472 -4.887 -4.145 1.00 92.75 106 VAL A O 1
ATOM 842 N N . ILE A 1 107 ? 3.802 -2.984 -3.174 1.00 90.94 107 ILE A N 1
ATOM 843 C CA . ILE A 1 107 ? 4.416 -2.116 -4.190 1.00 90.94 107 ILE A CA 1
ATOM 844 C C . ILE A 1 107 ? 5.927 -2.351 -4.276 1.00 90.94 107 ILE A C 1
ATOM 846 O O . ILE A 1 107 ? 6.463 -2.456 -5.377 1.00 90.94 107 ILE A O 1
ATOM 850 N N . ALA A 1 108 ? 6.619 -2.440 -3.137 1.00 88.81 108 ALA A N 1
ATOM 851 C CA . ALA A 1 108 ? 8.054 -2.700 -3.122 1.00 88.81 108 ALA A CA 1
ATOM 852 C C . ALA A 1 108 ? 8.378 -4.059 -3.757 1.00 88.81 108 ALA A C 1
ATOM 854 O O . ALA A 1 108 ? 9.285 -4.144 -4.579 1.00 88.81 108 ALA A O 1
ATOM 855 N N . ARG A 1 109 ? 7.595 -5.097 -3.447 1.00 89.12 109 ARG A N 1
ATOM 856 C CA . ARG A 1 109 ? 7.747 -6.430 -4.035 1.00 89.12 109 ARG A CA 1
ATOM 857 C C . ARG A 1 109 ? 7.521 -6.428 -5.546 1.00 89.12 109 ARG A C 1
ATOM 859 O O . ARG A 1 109 ? 8.335 -6.993 -6.272 1.00 89.12 109 ARG A O 1
ATOM 866 N N . GLU A 1 110 ? 6.445 -5.807 -6.029 1.00 89.19 110 GLU A N 1
ATOM 867 C CA . GLU A 1 110 ? 6.168 -5.728 -7.469 1.00 89.19 110 GLU A CA 1
ATOM 868 C C . GLU A 1 110 ? 7.247 -4.924 -8.202 1.00 89.19 110 GLU A C 1
ATOM 870 O O . GLU A 1 110 ? 7.696 -5.321 -9.274 1.00 89.19 110 GLU A O 1
ATOM 875 N N . ALA A 1 111 ? 7.744 -3.849 -7.593 1.00 84.75 111 ALA A N 1
ATOM 876 C CA . ALA A 1 111 ? 8.876 -3.093 -8.109 1.00 84.75 111 ALA A CA 1
ATOM 877 C C . ALA A 1 111 ? 10.170 -3.927 -8.169 1.00 84.75 111 ALA A C 1
ATOM 879 O O . ALA A 1 111 ? 10.888 -3.853 -9.164 1.00 84.75 111 ALA A O 1
ATOM 880 N N . THR A 1 112 ? 10.465 -4.751 -7.158 1.00 84.94 112 THR A N 1
ATOM 881 C CA . THR A 1 112 ? 11.634 -5.645 -7.177 1.00 84.94 112 THR A CA 1
ATOM 882 C C . THR A 1 112 ? 11.540 -6.683 -8.293 1.00 84.94 112 THR A C 1
ATOM 884 O O . THR A 1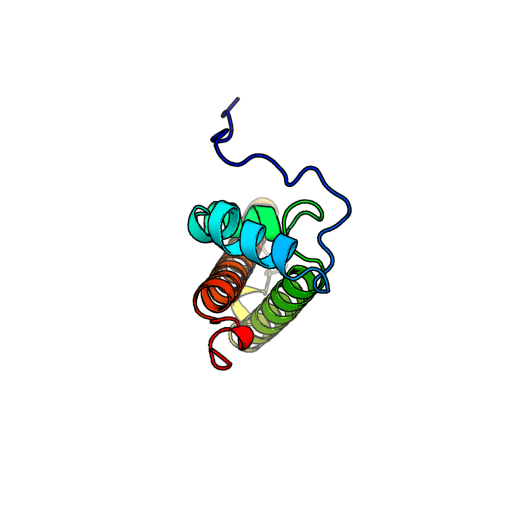 112 ? 12.524 -6.887 -8.992 1.00 84.94 112 THR A O 1
ATOM 887 N N . LYS A 1 113 ? 10.361 -7.256 -8.566 1.00 86.12 113 LYS A N 1
ATOM 888 C CA . LYS A 1 113 ? 10.195 -8.169 -9.716 1.00 86.12 113 LYS A CA 1
ATOM 889 C C . LYS A 1 113 ? 10.578 -7.500 -11.038 1.00 86.12 113 LYS A C 1
ATOM 891 O O . LYS A 1 113 ? 11.264 -8.096 -11.860 1.00 86.12 113 LYS A O 1
ATOM 896 N N . LYS A 1 114 ? 10.231 -6.218 -11.209 1.00 82.44 114 LYS A N 1
ATOM 897 C CA . LYS A 1 114 ? 10.627 -5.448 -12.398 1.00 82.44 114 LYS A CA 1
ATOM 898 C C . LYS A 1 114 ? 12.141 -5.247 -12.496 1.00 82.44 114 LYS A C 1
ATOM 900 O O . LYS A 1 114 ? 12.624 -5.011 -13.602 1.00 82.44 114 LYS A O 1
ATOM 905 N N . LEU A 1 115 ? 12.906 -5.346 -11.401 1.00 78.38 115 LEU A N 1
ATOM 906 C CA . LEU A 1 115 ? 14.376 -5.379 -11.435 1.00 78.38 115 LEU A CA 1
ATOM 907 C C . LEU A 1 115 ? 14.909 -6.729 -11.925 1.00 78.38 115 LEU A C 1
ATOM 909 O O . LEU A 1 115 ? 15.858 -6.742 -12.709 1.00 78.38 115 LEU A O 1
ATOM 913 N N . ASP A 1 116 ? 14.252 -7.823 -11.558 1.00 74.94 116 ASP A N 1
ATOM 914 C CA . ASP A 1 116 ? 14.664 -9.181 -11.926 1.00 74.94 116 ASP A CA 1
ATOM 915 C C . ASP A 1 116 ? 14.258 -9.570 -13.361 1.00 74.94 116 ASP A C 1
ATOM 917 O O . ASP A 1 116 ? 14.912 -10.411 -13.975 1.00 74.94 116 ASP A O 1
ATOM 921 N N . ASP A 1 117 ? 13.248 -8.908 -13.941 1.00 69.00 117 ASP A N 1
ATOM 922 C CA . ASP A 1 117 ? 12.807 -9.137 -15.327 1.00 69.00 117 ASP A CA 1
ATOM 923 C C . ASP A 1 117 ? 13.906 -8.770 -16.350 1.00 69.00 117 ASP A C 1
ATOM 925 O O . ASP A 1 117 ? 14.052 -7.609 -16.749 1.00 69.00 117 ASP A O 1
ATOM 929 N N . ILE A 1 118 ? 14.714 -9.730 -16.801 1.00 54.75 118 ILE A N 1
ATOM 930 C CA . ILE A 1 118 ? 15.630 -9.523 -17.934 1.00 54.75 118 ILE A CA 1
ATOM 931 C C . ILE A 1 118 ? 14.771 -9.238 -19.178 1.00 54.75 118 ILE A C 1
ATOM 933 O O . ILE A 1 118 ? 13.897 -10.044 -19.486 1.00 54.75 118 ILE A O 1
ATOM 937 N N . PRO A 1 119 ? 14.977 -8.129 -19.916 1.00 54.72 119 PRO A N 1
ATOM 938 C CA . PRO A 1 119 ? 14.258 -7.916 -21.165 1.00 54.72 119 PRO A CA 1
ATOM 939 C C . PRO A 1 119 ? 14.585 -9.055 -22.139 1.00 54.72 119 PRO A C 1
ATOM 941 O O . PRO A 1 119 ? 15.758 -9.270 -22.449 1.00 54.72 119 PRO A O 1
ATOM 944 N N . ASP A 1 120 ? 13.564 -9.740 -22.660 1.00 50.00 120 ASP A N 1
ATOM 945 C CA . ASP A 1 120 ? 13.693 -10.880 -23.591 1.00 50.00 120 ASP A CA 1
ATOM 946 C C . ASP A 1 120 ? 14.535 -10.583 -24.853 1.00 50.00 120 ASP A C 1
ATOM 948 O O . ASP A 1 120 ? 14.961 -11.490 -25.566 1.00 50.00 120 ASP A O 1
ATOM 952 N N . TYR A 1 121 ? 14.847 -9.314 -25.120 1.00 52.53 121 TYR A N 1
ATOM 953 C CA . TYR A 1 121 ? 15.671 -8.867 -26.244 1.00 52.53 121 TYR A CA 1
ATOM 954 C C . TYR A 1 121 ? 17.164 -9.225 -26.148 1.00 52.53 121 TYR A C 1
ATOM 956 O O . TYR A 1 121 ? 17.881 -9.048 -27.131 1.00 52.53 121 TYR A O 1
ATOM 964 N N . TYR A 1 122 ? 17.651 -9.740 -25.015 1.00 47.97 122 TYR A N 1
ATOM 965 C CA . TYR A 1 122 ? 19.057 -10.149 -24.866 1.00 47.97 122 TYR A CA 1
ATOM 966 C C . TYR A 1 122 ? 19.362 -11.590 -25.316 1.00 47.97 122 TYR A C 1
ATOM 968 O O . TYR A 1 122 ? 20.523 -11.984 -25.299 1.00 47.97 122 TYR A O 1
ATOM 976 N N . TRP A 1 123 ? 18.365 -12.359 -25.773 1.00 44.19 123 TRP A N 1
ATOM 977 C CA . TRP A 1 123 ? 18.557 -13.730 -26.282 1.00 44.19 123 TRP A CA 1
ATOM 978 C C . TRP A 1 123 ? 18.676 -13.841 -27.814 1.00 44.19 123 TRP A C 1
ATOM 980 O O . TRP A 1 123 ? 18.672 -14.948 -28.347 1.00 44.19 123 TRP A O 1
ATOM 990 N N . LEU A 1 124 ? 18.780 -12.720 -28.536 1.00 46.94 124 LEU A N 1
ATOM 991 C CA . LEU A 1 124 ? 18.870 -12.690 -30.007 1.00 46.94 124 LEU A CA 1
ATOM 992 C C . LEU A 1 124 ? 20.202 -12.146 -30.558 1.00 46.94 124 LEU A C 1
ATOM 994 O O . LEU A 1 124 ? 20.248 -11.719 -31.712 1.00 46.94 124 LEU A O 1
ATOM 998 N N . ILE A 1 125 ? 21.284 -12.179 -29.773 1.00 44.12 125 ILE A N 1
ATOM 999 C CA . ILE A 1 125 ? 22.646 -11.894 -30.263 1.00 44.12 125 ILE A CA 1
ATOM 1000 C C . ILE A 1 125 ? 23.552 -13.096 -30.020 1.00 44.12 125 ILE A C 1
ATOM 1002 O O . ILE A 1 125 ? 23.540 -13.602 -28.876 1.00 44.12 125 ILE A O 1
#

Radius of gyration: 18.36 Å; chains: 1; bounding box: 42×35×53 Å

Secondary structure (DSSP, 8-state):
-----TTS----SSS--TT-HHHHHHHHHHTGGG--HHHHHHHHHSSSSS-HHHHHHHHHHHHHHHHHHHHHTHHHH---TTS-HHHHHHHHHHHHHHHHHHHHHHHHHHHHHHHH---GGGG--

Sequence (125 aa):
MSLLPSSVQPFVGTPLDDLRPLAYTLWKTNFLSQATSRDLAKFYSTTDHVPQGNRIDALNISKMYLELDQVEHSELYVVDPTLSATDRDARLAEIKAHTTAIQREVIAREATKKLDDIPDYYWLI